Protein AF-A0A7Y8GY19-F1 (afdb_monomer_lite)

pLDDT: mean 84.12, std 18.92, range [30.75, 98.56]

Secondary structure (DSSP, 8-state):
---TT----GGGEEEEE-TT-EEEEEEEE---TT-EEEESSEEEEEEEEEEEEEE-TT-EEEEEEEEEEEEEEESSEEEES-TT-EEEEEEEEE-TT-EEEEEEEEE-TT-EEE-TT-EEEEEEEE-S--TTHHHHHHHHHHHHHHGGGS----

Sequence (154 aa):
MTDNSNHIVPEKTTLYVAQNVELSGMVDSSCEADERAVVLGSFSGDIAWSGIVQIPSGGMLILKDKLACRELILGGKIISGSSTAVITTNLLRMGPAAQISAGSIHVPPGGLEQARGSIINARLHMNDEDPFERFAEKERESRGNLNLYKGVPF

Structure (mmCIF, N/CA/C/O backbone):
data_AF-A0A7Y8GY19-F1
#
_entry.id   AF-A0A7Y8GY19-F1
#
loop_
_atom_site.group_PDB
_atom_site.id
_atom_site.type_symbol
_atom_site.label_atom_id
_atom_site.label_alt_id
_atom_site.label_comp_id
_atom_site.label_asym_id
_atom_site.label_entity_id
_atom_site.label_seq_id
_atom_site.pdbx_PDB_ins_code
_atom_site.Cartn_x
_atom_site.Cartn_y
_atom_site.Cartn_z
_atom_site.occupancy
_atom_site.B_iso_or_equiv
_atom_site.auth_seq_id
_atom_site.auth_comp_id
_atom_site.auth_asym_id
_atom_site.auth_atom_id
_atom_site.pdbx_PDB_model_num
ATOM 1 N N . MET A 1 1 ? 19.679 13.238 12.409 1.00 33.16 1 MET A N 1
ATOM 2 C CA . MET A 1 1 ? 19.624 13.051 10.946 1.00 33.16 1 MET A CA 1
ATOM 3 C C . MET A 1 1 ? 18.186 13.340 10.557 1.00 33.16 1 MET A C 1
ATOM 5 O O . MET A 1 1 ? 17.306 12.655 11.055 1.00 33.16 1 MET A O 1
ATOM 9 N N . THR A 1 2 ? 17.933 14.459 9.886 1.00 30.75 2 THR A N 1
ATOM 10 C CA . THR A 1 2 ? 16.583 14.945 9.568 1.00 30.75 2 THR A CA 1
ATOM 11 C C . THR A 1 2 ? 15.881 13.972 8.620 1.00 30.75 2 THR A C 1
ATOM 13 O O . THR A 1 2 ? 16.429 13.588 7.591 1.00 30.75 2 THR A O 1
ATOM 16 N N . ASP A 1 3 ? 14.703 13.517 9.039 1.00 38.19 3 ASP A N 1
ATOM 17 C CA . ASP A 1 3 ? 13.876 12.504 8.389 1.00 38.19 3 ASP A CA 1
ATOM 18 C C . ASP A 1 3 ? 13.196 13.087 7.139 1.00 38.19 3 ASP A C 1
ATOM 20 O O . ASP A 1 3 ? 12.081 13.599 7.193 1.00 38.19 3 ASP A O 1
ATOM 24 N N . ASN A 1 4 ? 13.885 13.042 5.998 1.00 38.66 4 ASN A N 1
ATOM 25 C CA . ASN A 1 4 ? 13.356 13.533 4.721 1.00 38.66 4 ASN A CA 1
ATOM 26 C C . ASN A 1 4 ? 12.304 12.587 4.089 1.00 38.66 4 ASN A C 1
ATOM 28 O O . ASN A 1 4 ? 11.959 12.761 2.922 1.00 38.66 4 ASN A O 1
ATOM 32 N N . SER A 1 5 ? 11.784 11.588 4.817 1.00 45.53 5 SER A N 1
ATOM 33 C CA . SER A 1 5 ? 10.875 10.568 4.264 1.00 45.53 5 SER A CA 1
ATOM 34 C C . SER A 1 5 ? 9.372 10.850 4.445 1.00 45.53 5 SER A C 1
ATOM 36 O O . SER A 1 5 ? 8.548 10.098 3.931 1.00 45.53 5 SER A O 1
ATOM 38 N N . ASN A 1 6 ? 8.987 11.959 5.096 1.00 52.50 6 ASN A N 1
ATOM 39 C CA . ASN A 1 6 ? 7.586 12.242 5.462 1.00 52.50 6 ASN A CA 1
ATOM 40 C C . ASN A 1 6 ? 6.949 13.484 4.812 1.00 52.50 6 ASN A C 1
ATOM 42 O O . ASN A 1 6 ? 5.851 13.886 5.199 1.00 52.50 6 ASN A O 1
ATOM 46 N N . HIS A 1 7 ? 7.577 14.092 3.806 1.00 60.09 7 HIS A N 1
ATOM 47 C CA . HIS A 1 7 ? 6.968 15.234 3.124 1.00 60.09 7 HIS A CA 1
ATOM 48 C C . HIS A 1 7 ? 5.971 14.753 2.063 1.00 60.09 7 HIS A C 1
ATOM 50 O O . HIS A 1 7 ? 6.357 14.209 1.030 1.00 60.09 7 HIS A O 1
ATOM 56 N N . ILE A 1 8 ? 4.676 14.945 2.328 1.00 65.12 8 ILE A N 1
ATOM 57 C CA . ILE A 1 8 ? 3.643 14.937 1.283 1.00 65.12 8 ILE A CA 1
ATOM 58 C C . ILE A 1 8 ? 4.059 15.997 0.258 1.00 65.12 8 ILE A C 1
ATOM 60 O O . ILE A 1 8 ? 4.338 17.128 0.649 1.00 65.12 8 ILE A O 1
ATOM 64 N N . VAL A 1 9 ? 4.131 15.625 -1.021 1.00 72.50 9 VAL A N 1
ATOM 65 C CA . VAL A 1 9 ? 4.473 16.531 -2.130 1.00 72.50 9 VAL A CA 1
ATOM 66 C C . VAL A 1 9 ? 3.175 16.845 -2.872 1.00 72.50 9 VAL A C 1
ATOM 68 O O . VAL A 1 9 ? 2.751 16.017 -3.686 1.00 72.50 9 VAL A O 1
ATOM 71 N N . PRO A 1 10 ? 2.485 17.961 -2.566 1.00 74.38 10 PRO A N 1
ATOM 72 C CA . PRO A 1 10 ? 1.136 18.211 -3.071 1.00 74.38 10 PRO A CA 1
ATOM 73 C C . PRO A 1 10 ? 1.052 18.175 -4.599 1.00 74.38 10 PRO A C 1
ATOM 75 O O . PRO A 1 10 ? 0.104 17.623 -5.144 1.00 74.38 10 PRO A O 1
ATOM 78 N N . GLU A 1 11 ? 2.078 18.669 -5.292 1.00 77.94 11 GLU A N 1
ATOM 79 C CA . GLU A 1 11 ? 2.124 18.761 -6.756 1.00 77.94 11 GLU A CA 1
ATOM 80 C C . GLU A 1 11 ? 2.200 17.394 -7.448 1.00 77.94 11 GLU A C 1
ATOM 82 O O . GLU A 1 11 ? 1.900 17.291 -8.632 1.00 77.94 11 GLU A O 1
ATOM 87 N N . LYS A 1 12 ? 2.603 16.349 -6.716 1.00 79.69 12 LYS A N 1
ATOM 88 C CA . LYS A 1 12 ? 2.691 14.966 -7.208 1.00 79.69 12 LYS A CA 1
ATOM 89 C C . LYS A 1 12 ? 1.646 14.055 -6.575 1.00 79.69 12 LYS A C 1
ATOM 91 O O . LYS A 1 12 ? 1.709 12.846 -6.763 1.00 79.69 12 LYS A O 1
ATOM 96 N N . THR A 1 13 ? 0.731 14.595 -5.771 1.00 83.75 13 THR A N 1
ATOM 97 C CA . THR A 1 13 ? -0.241 13.797 -5.017 1.00 83.75 13 THR A CA 1
ATOM 98 C C . THR A 1 13 ? -1.604 13.839 -5.696 1.00 83.75 13 THR A C 1
ATOM 100 O O . THR A 1 13 ? -2.454 14.664 -5.372 1.00 83.75 13 THR A O 1
ATOM 103 N N . THR A 1 14 ? -1.811 12.923 -6.638 1.00 86.06 14 THR A N 1
ATOM 104 C CA . THR A 1 14 ? -3.042 12.829 -7.436 1.00 86.06 14 THR A CA 1
ATOM 105 C C . THR A 1 14 ? -4.215 12.266 -6.625 1.00 86.06 14 THR A C 1
ATOM 107 O O . THR A 1 14 ? -5.362 12.655 -6.837 1.00 86.06 14 THR A O 1
ATOM 110 N N . LEU A 1 15 ? -3.941 11.393 -5.647 1.00 89.25 15 LEU A N 1
ATOM 111 C CA . LEU A 1 15 ? -4.928 10.917 -4.675 1.00 89.25 15 LEU A CA 1
ATOM 112 C C . LEU A 1 15 ? -4.485 11.279 -3.257 1.00 89.25 15 LEU A C 1
ATOM 114 O O . LEU A 1 15 ? -3.414 10.868 -2.816 1.00 89.25 15 LEU A O 1
ATOM 118 N N . TYR A 1 16 ? -5.336 11.998 -2.526 1.00 92.56 16 TYR A N 1
ATOM 119 C CA . TYR A 1 16 ? -5.092 12.373 -1.135 1.00 92.56 16 TYR A CA 1
ATOM 120 C C . TYR A 1 16 ? -6.302 12.050 -0.255 1.00 92.56 16 TYR A C 1
ATOM 122 O O . TYR A 1 16 ? -7.334 12.717 -0.327 1.00 92.56 16 TYR A O 1
ATOM 130 N N . VAL A 1 17 ? -6.174 11.038 0.606 1.00 93.44 17 VAL A N 1
ATOM 131 C CA . VAL A 1 17 ? -7.173 10.718 1.634 1.00 93.44 17 VAL A CA 1
ATOM 132 C C . VAL A 1 17 ? -6.782 11.437 2.916 1.00 93.44 17 VAL A C 1
ATOM 134 O O . VAL A 1 17 ? -5.876 11.002 3.630 1.00 93.44 17 VAL A O 1
ATOM 137 N N . ALA A 1 18 ? -7.436 12.564 3.183 1.00 91.44 18 ALA A N 1
ATOM 138 C CA . ALA A 1 18 ? -7.119 13.414 4.324 1.00 91.44 18 ALA A CA 1
ATOM 139 C C . ALA A 1 18 ? -7.391 12.724 5.672 1.00 91.44 18 ALA A C 1
ATOM 141 O O . ALA A 1 18 ? -8.129 11.743 5.767 1.00 91.44 18 ALA A O 1
ATOM 142 N N . GLN A 1 19 ? -6.807 13.266 6.739 1.00 91.06 19 GLN A N 1
ATOM 143 C CA . GLN A 1 19 ? -7.081 12.804 8.097 1.00 91.06 19 GLN A CA 1
ATOM 144 C C . GLN A 1 19 ? -8.582 12.901 8.411 1.00 91.06 19 GLN A C 1
ATOM 146 O O . GLN A 1 19 ? -9.240 13.864 8.022 1.00 91.06 19 GLN A O 1
ATOM 151 N N . ASN A 1 20 ? -9.112 11.915 9.139 1.00 91.81 20 ASN A N 1
ATOM 152 C CA . ASN A 1 20 ? -10.538 11.793 9.480 1.00 91.81 20 ASN A CA 1
ATOM 153 C C . ASN A 1 20 ? -11.478 11.623 8.272 1.00 91.81 20 ASN A C 1
ATOM 155 O O . ASN A 1 20 ? -12.693 11.712 8.432 1.00 91.81 20 ASN A O 1
ATOM 159 N N . VAL A 1 21 ? -10.937 11.374 7.076 1.00 95.25 21 VAL A N 1
ATOM 160 C CA . VAL A 1 21 ? -11.722 10.967 5.911 1.00 95.25 21 VAL A CA 1
ATOM 161 C C . VAL A 1 21 ? -11.665 9.453 5.785 1.00 95.25 21 VAL A C 1
ATOM 163 O O . VAL A 1 21 ? -10.599 8.845 5.900 1.00 95.25 21 VAL A O 1
ATOM 166 N N . GLU A 1 22 ? -12.822 8.864 5.509 1.00 95.69 22 GLU A N 1
ATOM 167 C CA . GLU A 1 22 ? -12.954 7.458 5.155 1.00 95.69 22 GLU A CA 1
ATOM 168 C C . GLU A 1 22 ? -13.406 7.354 3.701 1.00 95.69 22 GLU A C 1
ATOM 170 O O . GLU A 1 22 ? -14.448 7.887 3.320 1.00 95.69 22 GLU A O 1
ATOM 175 N N . LEU A 1 23 ? -12.611 6.675 2.878 1.00 94.75 23 LEU A N 1
ATOM 176 C CA . LEU A 1 23 ? -12.967 6.346 1.502 1.00 94.75 23 LEU A CA 1
ATOM 177 C C . LEU A 1 23 ? -13.075 4.836 1.347 1.00 94.75 23 LEU A C 1
ATOM 179 O O . LEU A 1 23 ? -12.351 4.074 1.988 1.00 94.75 23 LEU A O 1
ATOM 183 N N . SER A 1 24 ? -13.960 4.392 0.460 1.00 96.19 24 SER A N 1
ATOM 184 C CA . SER A 1 24 ? -14.044 2.985 0.089 1.00 96.19 24 SER A CA 1
ATOM 185 C C . SER A 1 24 ? -14.279 2.820 -1.403 1.00 96.19 24 SER A C 1
ATOM 187 O O . SER A 1 24 ? -14.928 3.658 -2.026 1.00 96.19 24 SER A O 1
ATOM 189 N N . GLY A 1 25 ? -13.734 1.752 -1.983 1.00 94.75 25 GLY A N 1
ATOM 190 C CA . GLY A 1 25 ? -13.879 1.482 -3.411 1.00 94.75 25 GLY A CA 1
ATOM 191 C C . GLY A 1 25 ? -12.676 0.770 -4.008 1.00 94.75 25 GLY A C 1
ATOM 192 O O . GLY A 1 25 ? -12.001 -0.001 -3.334 1.00 94.75 25 GLY A O 1
ATOM 193 N N . MET A 1 26 ? -12.434 1.023 -5.288 1.00 94.06 26 MET A N 1
ATOM 194 C CA . MET A 1 26 ? -11.276 0.531 -6.022 1.00 94.06 26 MET A CA 1
ATOM 195 C C . MET A 1 26 ? -10.584 1.723 -6.670 1.00 94.06 26 MET A C 1
ATOM 197 O O . MET A 1 26 ? -11.250 2.578 -7.254 1.00 94.06 26 MET A O 1
ATOM 201 N N . VAL A 1 27 ? -9.261 1.772 -6.565 1.00 92.50 27 VAL A N 1
ATOM 202 C CA . VAL A 1 27 ? -8.432 2.737 -7.288 1.00 92.50 27 VAL A CA 1
ATOM 203 C C . VAL A 1 27 ? -7.620 1.973 -8.321 1.00 92.50 27 VAL A C 1
ATOM 205 O O . VAL A 1 27 ? -6.905 1.040 -7.967 1.00 92.50 27 VAL A O 1
ATOM 208 N N . ASP A 1 28 ? -7.725 2.378 -9.581 1.00 90.75 28 ASP A N 1
ATOM 209 C CA . ASP A 1 28 ? -6.885 1.895 -10.676 1.00 90.75 28 ASP A CA 1
ATOM 210 C C . ASP A 1 28 ? -6.366 3.108 -11.450 1.00 90.75 28 ASP A C 1
ATOM 212 O O . ASP A 1 28 ? -7.144 3.849 -12.056 1.00 90.75 28 ASP A O 1
ATOM 216 N N . SER A 1 29 ? -5.060 3.354 -11.366 1.00 85.50 29 SER A N 1
ATOM 217 C CA . SER A 1 29 ? -4.404 4.473 -12.034 1.00 85.50 29 SER A CA 1
ATOM 218 C C . SER A 1 29 ? -3.081 4.049 -12.656 1.00 85.50 29 SER A C 1
ATOM 220 O O . SER A 1 29 ? -2.253 3.371 -12.042 1.00 85.50 29 SER A O 1
ATOM 222 N N . SER A 1 30 ? -2.880 4.491 -13.896 1.00 84.50 30 SER A N 1
ATOM 223 C CA . SER A 1 30 ? -1.614 4.405 -14.621 1.00 84.50 30 SER A CA 1
ATOM 224 C C . SER A 1 30 ? -1.020 5.812 -14.686 1.00 84.50 30 SER A C 1
ATOM 226 O O . SER A 1 30 ? -1.302 6.566 -15.612 1.00 84.50 30 SER A O 1
ATOM 228 N N . CYS A 1 31 ? -0.287 6.171 -13.641 1.00 82.12 31 CYS A N 1
ATOM 229 C CA . CYS A 1 31 ? 0.338 7.467 -13.402 1.00 82.12 31 CYS A CA 1
ATOM 230 C C . CYS A 1 31 ? 1.858 7.410 -13.605 1.00 82.12 31 CYS A C 1
ATOM 232 O O . CYS A 1 31 ? 2.423 6.327 -13.784 1.00 82.12 31 CYS A O 1
ATOM 234 N N . GLU A 1 32 ? 2.535 8.558 -13.537 1.00 85.12 32 GLU A N 1
ATOM 235 C CA . GLU A 1 32 ? 4.000 8.571 -13.563 1.00 85.12 32 GLU A CA 1
ATOM 236 C C . GLU A 1 32 ? 4.603 7.881 -12.325 1.00 85.12 32 GLU A C 1
ATOM 238 O O . GLU A 1 32 ? 3.983 7.777 -11.263 1.00 85.12 32 GLU A O 1
ATOM 243 N N . ALA A 1 33 ? 5.839 7.393 -12.459 1.00 84.12 33 ALA A N 1
ATOM 244 C CA . ALA A 1 33 ? 6.501 6.587 -11.433 1.00 84.12 33 ALA A CA 1
ATOM 245 C C . ALA A 1 33 ? 6.675 7.306 -10.080 1.00 84.12 33 ALA A C 1
ATOM 247 O O . ALA A 1 33 ? 6.772 6.643 -9.049 1.00 84.12 33 ALA A O 1
ATOM 248 N N . ASP A 1 34 ? 6.737 8.638 -10.078 1.00 85.12 34 ASP A N 1
ATOM 249 C CA . ASP A 1 34 ? 6.908 9.478 -8.892 1.00 85.12 34 ASP A CA 1
ATOM 250 C C . ASP A 1 34 ? 5.609 10.157 -8.419 1.00 85.12 34 ASP A C 1
ATOM 252 O O . ASP A 1 34 ? 5.630 10.858 -7.398 1.00 85.12 34 ASP A O 1
ATOM 256 N N . GLU A 1 35 ? 4.487 9.924 -9.111 1.00 90.56 35 GLU A N 1
ATOM 257 C CA . GLU A 1 35 ? 3.154 10.320 -8.655 1.00 90.56 35 GLU A CA 1
ATOM 258 C C . GLU A 1 35 ? 2.700 9.474 -7.465 1.00 90.56 35 GLU A C 1
ATOM 260 O O . GLU A 1 35 ? 2.963 8.271 -7.360 1.00 90.56 35 GLU A O 1
ATOM 265 N N . ARG A 1 36 ? 1.974 10.118 -6.552 1.00 92.75 36 ARG A N 1
ATOM 266 C CA . ARG A 1 36 ? 1.668 9.600 -5.224 1.00 92.75 36 ARG A CA 1
ATOM 267 C C . ARG A 1 36 ? 0.170 9.465 -4.990 1.00 92.75 36 ARG A C 1
ATOM 269 O O . ARG A 1 36 ? -0.598 10.403 -5.205 1.00 92.75 36 ARG A O 1
ATOM 276 N N . ALA A 1 37 ? -0.209 8.326 -4.426 1.00 94.69 37 ALA A N 1
ATOM 277 C CA . ALA A 1 37 ? -1.443 8.157 -3.677 1.00 94.69 37 ALA A CA 1
ATOM 278 C C . ALA A 1 37 ? -1.116 8.180 -2.179 1.00 94.69 37 ALA A C 1
ATOM 280 O O . ALA A 1 37 ? -0.371 7.332 -1.692 1.00 94.69 37 ALA A O 1
ATOM 281 N N . VAL A 1 38 ? -1.658 9.148 -1.440 1.00 95.75 38 VAL A N 1
ATOM 282 C CA . VAL A 1 38 ? -1.402 9.327 -0.006 1.00 95.75 38 VAL A CA 1
ATOM 283 C C . VAL A 1 38 ? -2.660 9.016 0.799 1.00 95.75 38 VAL A C 1
ATOM 285 O O . VAL A 1 38 ? -3.713 9.612 0.572 1.00 95.75 38 VAL A O 1
ATOM 288 N N . VAL A 1 39 ? -2.538 8.130 1.790 1.00 96.44 39 VAL A N 1
ATOM 289 C CA . VAL A 1 39 ? -3.627 7.754 2.704 1.00 96.44 39 VAL A CA 1
ATOM 290 C C . VAL A 1 39 ? -3.278 8.166 4.134 1.00 96.44 39 VAL A C 1
ATOM 292 O O . VAL A 1 39 ? -2.588 7.436 4.840 1.00 96.44 39 VAL A O 1
ATOM 295 N N . LEU A 1 40 ? -3.736 9.348 4.557 1.00 94.25 40 LEU A N 1
ATOM 296 C CA . LEU A 1 40 ? -3.566 9.865 5.924 1.00 94.25 40 LEU A CA 1
ATOM 297 C C . LEU A 1 40 ? -4.771 9.547 6.829 1.00 94.25 40 LEU A C 1
ATOM 299 O O . LEU A 1 40 ? -4.613 9.441 8.042 1.00 94.25 40 LEU A O 1
ATOM 303 N N . GLY A 1 41 ? -5.965 9.413 6.244 1.00 94.88 41 GLY A N 1
ATOM 304 C CA . GLY A 1 41 ? -7.166 8.885 6.898 1.00 94.88 41 GLY A CA 1
ATOM 305 C C . GLY A 1 41 ? -7.288 7.367 6.751 1.00 94.88 41 GLY A C 1
ATOM 306 O O . GLY A 1 41 ? -6.303 6.638 6.887 1.00 94.88 41 GLY A O 1
ATOM 307 N N . SER A 1 42 ? -8.494 6.898 6.430 1.00 97.12 42 SER A N 1
ATOM 308 C CA . SER A 1 42 ? -8.785 5.480 6.201 1.00 97.12 42 SER A CA 1
ATOM 309 C C . SER A 1 42 ? -9.229 5.235 4.760 1.00 97.12 42 SER A C 1
ATOM 311 O O . SER A 1 42 ? -10.128 5.904 4.253 1.00 97.12 42 SER A O 1
ATOM 313 N N . PHE A 1 43 ? -8.649 4.233 4.105 1.00 97.94 43 PHE A N 1
ATOM 314 C CA . PHE A 1 43 ? -9.121 3.734 2.813 1.00 97.94 43 PHE A CA 1
ATOM 315 C C . PHE A 1 43 ? -9.489 2.255 2.933 1.00 97.94 43 PHE A C 1
ATOM 317 O O . PHE A 1 43 ? -8.695 1.472 3.446 1.00 97.94 43 PHE A O 1
ATOM 324 N N . SER A 1 44 ? -10.667 1.851 2.455 1.00 97.88 44 SER A N 1
ATOM 325 C CA . SER A 1 44 ? -11.097 0.448 2.422 1.00 97.88 44 SER A CA 1
ATOM 326 C C . SER A 1 44 ? -11.358 -0.030 1.000 1.00 97.88 44 SER A C 1
ATOM 328 O O . SER A 1 44 ? -12.318 0.389 0.351 1.00 97.88 44 SER A O 1
ATOM 330 N N . GLY A 1 45 ? -10.526 -0.940 0.504 1.00 96.81 45 GLY A N 1
ATOM 331 C CA . GLY A 1 45 ? -10.594 -1.319 -0.897 1.00 96.81 45 GLY A CA 1
ATOM 332 C C . GLY A 1 45 ? -9.319 -1.905 -1.465 1.00 96.81 45 GLY A C 1
ATOM 333 O O . GLY A 1 45 ? -8.396 -2.247 -0.727 1.00 96.81 45 GLY A O 1
ATOM 334 N N . ASP A 1 46 ? -9.297 -1.961 -2.792 1.00 96.00 46 ASP A N 1
ATOM 335 C CA . ASP A 1 46 ? -8.146 -2.377 -3.588 1.00 96.00 46 ASP A CA 1
ATOM 336 C C . ASP A 1 46 ? -7.502 -1.173 -4.268 1.00 96.00 46 ASP A C 1
ATOM 338 O O . ASP A 1 46 ? -8.176 -0.198 -4.620 1.00 96.00 46 ASP A O 1
ATOM 342 N N . ILE A 1 47 ? -6.188 -1.251 -4.457 1.00 95.00 47 ILE A N 1
ATOM 343 C CA . ILE A 1 47 ? -5.395 -0.186 -5.068 1.00 95.00 47 ILE A CA 1
ATOM 344 C C . ILE A 1 47 ? -4.457 -0.805 -6.105 1.00 95.00 47 ILE A C 1
ATOM 346 O O . ILE A 1 47 ? -3.621 -1.644 -5.779 1.00 95.00 47 ILE A O 1
ATOM 350 N N . ALA A 1 48 ? -4.562 -0.350 -7.347 1.00 93.12 48 ALA A N 1
ATOM 351 C CA . ALA A 1 48 ? -3.575 -0.533 -8.399 1.00 93.12 48 ALA A CA 1
ATOM 352 C C . ALA A 1 48 ? -3.055 0.852 -8.809 1.00 93.12 48 ALA A C 1
ATOM 354 O O . ALA A 1 48 ? -3.808 1.687 -9.307 1.00 93.12 48 ALA A O 1
ATOM 355 N N . TRP A 1 49 ? -1.778 1.120 -8.545 1.00 92.62 49 TRP A N 1
ATOM 356 C CA . TRP A 1 49 ? -1.176 2.442 -8.704 1.00 92.62 49 TRP A CA 1
ATOM 357 C C . TRP A 1 49 ? 0.251 2.324 -9.241 1.00 92.62 49 TRP A C 1
ATOM 359 O O . TRP A 1 49 ? 1.140 1.902 -8.513 1.00 92.62 49 TRP A O 1
ATOM 369 N N . SER A 1 50 ? 0.517 2.689 -10.496 1.00 90.12 50 SER A N 1
ATOM 370 C CA . SER A 1 50 ? 1.849 2.477 -11.110 1.00 90.12 50 SER A CA 1
ATOM 371 C C . SER A 1 50 ? 2.997 3.310 -10.512 1.00 90.12 50 SER A C 1
ATOM 373 O O . SER A 1 50 ? 4.165 3.033 -10.802 1.00 90.12 50 SER A O 1
ATOM 375 N N . GLY A 1 51 ? 2.683 4.303 -9.676 1.00 92.12 51 GLY A N 1
ATOM 376 C CA . GLY A 1 51 ? 3.644 5.119 -8.935 1.00 92.12 51 GLY A CA 1
ATOM 377 C C . GLY A 1 51 ? 3.812 4.682 -7.477 1.00 92.12 51 GLY A C 1
ATOM 378 O O . GLY A 1 51 ? 3.915 3.495 -7.156 1.00 92.12 51 GLY A O 1
ATOM 379 N N . ILE A 1 52 ? 3.807 5.662 -6.576 1.00 94.19 52 ILE A N 1
ATOM 380 C CA . ILE A 1 52 ? 4.068 5.486 -5.146 1.00 94.19 52 ILE A CA 1
ATOM 381 C C . ILE A 1 52 ? 2.753 5.476 -4.360 1.00 94.19 52 ILE A C 1
ATOM 383 O O . ILE A 1 52 ? 1.955 6.409 -4.452 1.00 94.19 52 ILE A O 1
ATOM 387 N N . VAL A 1 53 ? 2.555 4.472 -3.511 1.00 96.56 53 VAL A N 1
ATOM 388 C CA . VAL A 1 53 ? 1.516 4.498 -2.475 1.00 96.56 53 VAL A CA 1
ATOM 389 C C . VAL A 1 53 ? 2.175 4.815 -1.140 1.00 96.56 53 VAL A C 1
ATOM 391 O O . VAL A 1 53 ? 3.102 4.136 -0.704 1.00 96.56 53 VAL A O 1
ATOM 394 N N . GLN A 1 54 ? 1.694 5.860 -0.476 1.00 96.69 54 GLN A N 1
ATOM 395 C CA . GLN A 1 54 ? 2.212 6.316 0.803 1.00 96.69 54 GLN A CA 1
ATOM 396 C C . GLN A 1 54 ? 1.106 6.277 1.856 1.00 96.69 54 GLN A C 1
ATOM 398 O O . GLN A 1 54 ? 0.067 6.918 1.717 1.00 96.69 54 GLN A O 1
ATOM 403 N N . ILE A 1 55 ? 1.349 5.557 2.946 1.00 97.06 55 ILE A N 1
ATOM 404 C CA . ILE A 1 55 ? 0.439 5.470 4.092 1.00 97.06 55 ILE A CA 1
ATOM 405 C C . ILE A 1 55 ? 1.217 5.970 5.312 1.00 97.06 55 ILE A C 1
ATOM 407 O O . ILE A 1 55 ? 1.906 5.176 5.962 1.00 97.06 55 ILE A O 1
ATOM 411 N N . PRO A 1 56 ? 1.198 7.285 5.600 1.00 94.81 56 PRO A N 1
ATOM 412 C CA . PRO A 1 56 ? 1.928 7.863 6.724 1.00 94.81 56 PRO A CA 1
ATOM 413 C C . PRO A 1 56 ? 1.436 7.345 8.080 1.00 94.81 56 PRO A C 1
ATOM 415 O O . PRO A 1 56 ? 0.417 6.662 8.182 1.00 94.81 56 PRO A O 1
ATOM 418 N N . SER A 1 57 ? 2.149 7.711 9.148 1.00 93.50 57 SER A N 1
ATOM 419 C CA . SER A 1 57 ? 1.684 7.452 10.516 1.00 93.50 57 SER A CA 1
ATOM 420 C C . SER A 1 57 ? 0.283 8.039 10.738 1.00 93.50 57 SER A C 1
ATOM 422 O O . SER A 1 57 ? 0.003 9.162 10.323 1.00 93.50 57 SER A O 1
ATOM 424 N N . GLY A 1 58 ? -0.598 7.266 1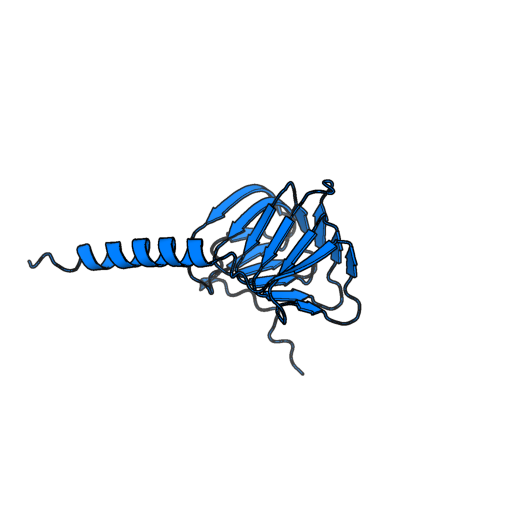1.376 1.00 90.81 58 GLY A N 1
ATOM 425 C CA . GLY A 1 58 ? -2.019 7.597 11.542 1.00 90.81 58 GLY A CA 1
ATOM 426 C C . GLY A 1 58 ? -2.918 7.147 10.384 1.00 90.81 58 GLY A C 1
ATOM 427 O O . GLY A 1 58 ? -4.109 6.955 10.611 1.00 90.81 58 GLY A O 1
ATOM 428 N N . GLY A 1 59 ? -2.353 6.897 9.199 1.00 96.31 59 GLY A N 1
ATOM 429 C CA . GLY A 1 59 ? -3.075 6.368 8.045 1.00 96.31 59 GLY A CA 1
ATOM 430 C C . GLY A 1 59 ? -3.368 4.872 8.150 1.00 96.31 59 GLY A C 1
ATOM 431 O O . GLY A 1 59 ? -2.589 4.099 8.726 1.00 96.31 59 GLY A O 1
ATOM 432 N N . MET A 1 60 ? -4.487 4.451 7.561 1.00 98.00 60 MET A N 1
ATOM 433 C CA . MET A 1 60 ? -4.918 3.057 7.550 1.00 98.00 60 MET A CA 1
ATOM 434 C C . MET A 1 60 ? -5.472 2.632 6.188 1.00 98.00 60 MET A C 1
ATOM 436 O O . MET A 1 60 ? -6.370 3.261 5.634 1.00 98.00 60 MET A O 1
ATOM 440 N N . LEU A 1 61 ? -4.979 1.502 5.687 1.00 98.19 61 LEU A N 1
ATOM 441 C CA . LEU A 1 61 ? -5.543 0.792 4.545 1.00 98.19 61 LEU A CA 1
ATOM 442 C C . LEU A 1 61 ? -6.192 -0.512 5.020 1.00 98.19 61 LEU A C 1
ATOM 444 O O . LEU A 1 61 ? -5.514 -1.400 5.537 1.00 98.19 61 LEU A O 1
ATOM 448 N N . ILE A 1 62 ? -7.501 -0.634 4.816 1.00 98.12 62 ILE A N 1
ATOM 449 C CA . ILE A 1 62 ? -8.261 -1.871 4.988 1.00 98.12 62 ILE A CA 1
ATOM 450 C C . ILE A 1 62 ? -8.313 -2.563 3.625 1.00 98.12 62 ILE A C 1
ATOM 452 O O . ILE A 1 62 ? -9.172 -2.269 2.791 1.00 98.12 62 ILE A O 1
ATOM 456 N N . LEU A 1 63 ? -7.350 -3.447 3.391 1.00 97.81 63 LEU A N 1
ATOM 457 C CA . LEU A 1 63 ? -7.146 -4.112 2.113 1.00 97.81 63 LEU A CA 1
ATOM 458 C C . LEU A 1 63 ? -8.171 -5.232 1.915 1.00 97.81 63 LEU A C 1
ATOM 460 O O . LEU A 1 63 ? -8.262 -6.133 2.756 1.00 97.81 63 LEU A O 1
ATOM 464 N N . LYS A 1 64 ? -8.912 -5.201 0.802 1.00 95.75 64 LYS A N 1
ATOM 465 C CA . LYS A 1 64 ? -9.845 -6.282 0.455 1.00 95.75 64 LYS A CA 1
ATOM 466 C C . LYS A 1 64 ? -9.087 -7.480 -0.106 1.00 95.75 64 LYS A C 1
ATOM 468 O O . LYS A 1 64 ? -8.950 -8.477 0.599 1.00 95.75 64 LYS A O 1
ATOM 473 N N . ASP A 1 65 ? -8.521 -7.328 -1.297 1.00 95.00 65 ASP A N 1
ATOM 474 C CA . ASP A 1 65 ? -7.877 -8.407 -2.040 1.00 95.00 65 ASP A CA 1
ATOM 475 C C . ASP A 1 65 ? -6.487 -8.028 -2.562 1.00 95.00 65 ASP A C 1
ATOM 477 O O . ASP A 1 65 ? -5.572 -8.852 -2.504 1.00 95.00 65 ASP A O 1
ATOM 481 N N . LYS A 1 66 ? -6.285 -6.805 -3.072 1.00 95.25 66 LYS A N 1
ATOM 482 C CA . LYS A 1 66 ? -5.046 -6.463 -3.788 1.00 95.25 66 LYS A CA 1
ATOM 483 C C . LYS A 1 66 ? -4.574 -5.025 -3.600 1.00 95.25 66 LYS A C 1
ATOM 485 O O . LYS A 1 66 ? -5.311 -4.065 -3.811 1.00 95.25 66 LYS A O 1
ATOM 490 N N . LEU A 1 67 ? -3.283 -4.895 -3.297 1.00 96.44 67 LEU A N 1
ATOM 491 C CA . LEU A 1 67 ? -2.514 -3.658 -3.408 1.00 96.44 67 LEU A CA 1
ATOM 492 C C . LEU A 1 67 ? -1.356 -3.905 -4.375 1.00 96.44 67 LEU A C 1
ATOM 494 O O . LEU A 1 67 ? -0.527 -4.773 -4.124 1.00 96.44 67 LEU A O 1
ATOM 498 N N . ALA A 1 68 ? -1.281 -3.148 -5.463 1.00 94.75 68 ALA A N 1
ATOM 499 C CA . ALA A 1 68 ? -0.152 -3.165 -6.381 1.00 94.75 68 ALA A CA 1
ATOM 500 C C . ALA A 1 68 ? 0.352 -1.744 -6.614 1.00 94.75 68 ALA A C 1
ATOM 502 O O . ALA A 1 68 ? -0.402 -0.901 -7.099 1.00 94.75 68 ALA A O 1
ATOM 503 N N . CYS A 1 69 ? 1.618 -1.492 -6.294 1.00 93.94 69 CYS A N 1
ATOM 504 C CA . CYS A 1 69 ? 2.272 -0.227 -6.600 1.00 93.94 69 CYS A CA 1
ATOM 505 C C . CYS A 1 69 ? 3.777 -0.351 -6.791 1.00 93.94 69 CYS A C 1
ATOM 507 O O . CYS A 1 69 ? 4.373 -1.290 -6.290 1.00 93.94 69 CYS A O 1
ATOM 509 N N . ARG A 1 70 ? 4.418 0.591 -7.485 1.00 92.50 70 ARG A N 1
ATOM 510 C CA . ARG A 1 70 ? 5.867 0.519 -7.723 1.00 92.50 70 ARG A CA 1
ATOM 511 C C . ARG A 1 70 ? 6.663 0.668 -6.427 1.00 92.50 70 ARG A C 1
ATOM 513 O O . ARG A 1 70 ? 7.577 -0.112 -6.177 1.00 92.50 70 ARG A O 1
ATOM 520 N N . GLU A 1 71 ? 6.310 1.654 -5.608 1.00 94.62 71 GLU A N 1
ATOM 521 C CA . GLU A 1 71 ? 6.881 1.840 -4.273 1.00 94.62 71 GLU A CA 1
ATOM 522 C C . GLU A 1 71 ? 5.761 1.967 -3.240 1.00 94.62 71 GLU A C 1
ATOM 524 O O . GLU A 1 71 ? 4.759 2.646 -3.462 1.00 94.62 71 GLU A O 1
ATOM 529 N N . LEU A 1 72 ? 5.947 1.316 -2.096 1.00 97.31 72 LEU A N 1
ATOM 530 C CA . LEU A 1 72 ? 5.069 1.380 -0.941 1.00 97.31 72 LEU A CA 1
ATOM 531 C C . LEU A 1 72 ? 5.842 1.961 0.243 1.00 97.31 72 LEU A C 1
ATOM 533 O O . LEU A 1 72 ? 6.724 1.307 0.799 1.00 97.31 72 LEU A O 1
ATOM 537 N N . ILE A 1 73 ? 5.480 3.177 0.650 1.00 97.44 73 ILE A N 1
ATOM 538 C CA . ILE A 1 73 ? 6.045 3.858 1.820 1.00 97.44 73 ILE A CA 1
ATOM 539 C C . ILE A 1 73 ? 5.033 3.776 2.960 1.00 97.44 73 ILE A C 1
ATOM 541 O O . ILE A 1 73 ? 3.984 4.422 2.928 1.00 97.44 73 ILE A O 1
ATOM 545 N N . LEU A 1 74 ? 5.343 2.992 3.987 1.00 98.00 74 LEU A N 1
ATOM 546 C CA . LEU A 1 74 ? 4.419 2.690 5.072 1.00 98.00 74 LEU A CA 1
ATOM 547 C C . LEU A 1 74 ? 4.955 3.191 6.413 1.00 98.00 74 LEU A C 1
ATOM 549 O O . LEU A 1 74 ? 5.944 2.680 6.923 1.00 98.00 74 LEU A O 1
ATOM 553 N N . GLY A 1 75 ? 4.261 4.151 7.018 1.00 96.81 75 GLY A N 1
ATOM 554 C CA . GLY A 1 75 ? 4.392 4.531 8.429 1.00 96.81 75 GLY A CA 1
ATOM 555 C C . GLY A 1 75 ? 3.161 4.180 9.274 1.00 96.81 75 GLY A C 1
ATOM 556 O O . GLY A 1 75 ? 3.269 4.111 10.496 1.00 96.81 75 GLY A O 1
ATOM 557 N N . GLY A 1 76 ? 2.007 3.970 8.632 1.00 97.00 76 GLY A N 1
ATOM 558 C CA . GLY A 1 76 ? 0.733 3.606 9.251 1.00 97.00 76 GLY A CA 1
ATOM 559 C C . GLY A 1 76 ? 0.461 2.101 9.236 1.00 97.00 76 GLY A C 1
ATOM 560 O O . GLY A 1 76 ? 1.338 1.291 9.546 1.00 97.00 76 GLY A O 1
ATOM 561 N N . LYS A 1 77 ? -0.775 1.713 8.898 1.00 98.38 77 LYS A N 1
ATOM 562 C CA . LYS A 1 77 ? -1.221 0.312 8.957 1.00 98.38 77 LYS A CA 1
ATOM 563 C C . LYS A 1 77 ? -1.856 -0.166 7.658 1.00 98.38 77 LYS A C 1
ATOM 565 O O . LYS A 1 77 ? -2.656 0.546 7.059 1.00 98.38 77 LYS A O 1
ATOM 570 N N . ILE A 1 78 ? -1.569 -1.410 7.290 1.00 98.56 78 ILE A N 1
ATOM 571 C CA . ILE A 1 78 ? -2.319 -2.174 6.291 1.00 98.56 78 ILE A CA 1
ATOM 572 C C . ILE A 1 78 ? -2.898 -3.401 6.985 1.00 98.56 78 ILE A C 1
ATOM 574 O O . ILE A 1 78 ? -2.160 -4.177 7.592 1.00 98.56 78 ILE A O 1
ATOM 578 N N . ILE A 1 79 ? -4.213 -3.577 6.912 1.00 97.94 79 ILE A N 1
ATOM 579 C CA . ILE A 1 79 ? -4.918 -4.700 7.530 1.00 97.94 79 ILE A CA 1
ATOM 580 C C . ILE A 1 79 ? -5.854 -5.301 6.491 1.00 97.94 79 ILE A C 1
ATOM 582 O O . ILE A 1 79 ? -6.646 -4.585 5.889 1.00 97.94 79 ILE A O 1
ATOM 586 N N . SER A 1 80 ? -5.800 -6.614 6.313 1.00 95.88 80 SER A N 1
ATOM 587 C CA . SER A 1 80 ? -6.790 -7.362 5.551 1.00 95.88 80 SER A CA 1
ATOM 588 C C . SER A 1 80 ? -7.499 -8.378 6.437 1.00 95.88 80 SER A C 1
ATOM 590 O O . SER A 1 80 ? -6.875 -9.038 7.269 1.00 95.88 80 SER A O 1
ATOM 592 N N . GLY A 1 81 ? -8.810 -8.516 6.232 1.00 88.19 81 GLY A N 1
ATOM 593 C CA . GLY A 1 81 ? -9.585 -9.642 6.759 1.00 88.19 81 GLY A CA 1
ATOM 594 C C . GLY A 1 81 ? -9.439 -10.917 5.919 1.00 88.19 81 GLY A C 1
ATOM 595 O O . GLY A 1 81 ? -9.909 -11.973 6.334 1.00 88.19 81 GLY A O 1
ATOM 596 N N . SER A 1 82 ? -8.799 -10.826 4.749 1.00 90.19 82 SER A N 1
ATOM 597 C CA . SER A 1 82 ? -8.602 -11.933 3.819 1.00 90.19 82 SER A CA 1
ATOM 598 C C . SER A 1 82 ? -7.200 -12.526 3.962 1.00 90.19 82 SER A C 1
ATOM 600 O O . SER A 1 82 ? -6.189 -11.831 3.847 1.00 90.19 82 SER A O 1
ATOM 602 N N . SER A 1 83 ? -7.125 -13.844 4.161 1.00 90.12 83 SER A N 1
ATOM 603 C CA . SER A 1 83 ? -5.857 -14.587 4.176 1.00 90.12 83 SER A CA 1
ATOM 604 C C . SER A 1 83 ? -5.231 -14.738 2.787 1.00 90.12 83 SER A C 1
ATOM 606 O O . SER A 1 83 ? -4.108 -15.229 2.676 1.00 90.12 83 SER A O 1
ATOM 608 N N . THR A 1 84 ? -5.938 -14.317 1.735 1.00 92.88 84 THR A N 1
ATOM 609 C CA . THR A 1 84 ? -5.466 -14.340 0.348 1.00 92.88 84 THR A CA 1
ATOM 610 C C . THR A 1 84 ? -5.136 -12.954 -0.189 1.00 92.88 84 THR A C 1
ATOM 612 O O . THR A 1 84 ? -4.772 -12.854 -1.355 1.00 92.88 84 THR A O 1
ATOM 615 N N . ALA A 1 85 ? -5.256 -11.893 0.617 1.00 95.81 85 ALA A N 1
ATOM 616 C CA . ALA A 1 85 ? -4.931 -10.551 0.154 1.00 95.81 85 ALA A CA 1
ATOM 617 C C . ALA A 1 85 ? -3.440 -10.422 -0.175 1.00 95.81 85 ALA A C 1
ATOM 619 O O . ALA A 1 85 ? -2.587 -10.801 0.636 1.00 95.81 85 ALA A O 1
ATOM 620 N N . VAL A 1 86 ? -3.140 -9.865 -1.347 1.00 96.31 86 VAL A N 1
ATOM 621 C CA . VAL A 1 86 ? -1.781 -9.769 -1.887 1.00 96.31 86 VAL A CA 1
ATOM 622 C C . VAL A 1 86 ? -1.346 -8.315 -1.978 1.00 96.31 86 VAL A C 1
ATOM 624 O O . VAL A 1 86 ? -2.031 -7.473 -2.562 1.00 96.31 86 VAL A O 1
ATOM 627 N N . ILE A 1 87 ? -0.166 -8.036 -1.438 1.00 97.00 87 ILE A N 1
ATOM 628 C CA . ILE A 1 87 ? 0.556 -6.785 -1.656 1.00 97.00 87 ILE A CA 1
ATOM 629 C C . ILE A 1 87 ? 1.685 -7.069 -2.643 1.00 97.00 87 ILE A C 1
ATOM 631 O O . ILE A 1 87 ? 2.485 -7.974 -2.423 1.00 97.00 87 ILE A O 1
ATOM 635 N N . THR A 1 88 ? 1.774 -6.299 -3.717 1.00 95.50 88 THR A N 1
ATOM 636 C CA . THR A 1 88 ? 2.823 -6.410 -4.733 1.00 95.50 88 THR A CA 1
ATOM 637 C C . THR A 1 88 ? 3.502 -5.059 -4.893 1.00 95.50 88 THR A C 1
ATOM 639 O O . THR A 1 88 ? 2.829 -4.072 -5.185 1.00 95.50 88 THR A O 1
ATOM 642 N N . THR A 1 89 ? 4.817 -4.997 -4.685 1.00 94.62 89 THR A N 1
ATOM 643 C CA . THR A 1 89 ? 5.589 -3.756 -4.844 1.00 94.62 89 THR A CA 1
ATOM 644 C C . THR A 1 89 ? 7.045 -4.015 -5.199 1.00 94.62 89 THR A C 1
ATOM 646 O O . THR A 1 89 ? 7.588 -5.039 -4.801 1.00 94.62 89 THR A O 1
ATOM 649 N N . ASN A 1 90 ? 7.699 -3.100 -5.920 1.00 93.44 90 ASN A N 1
ATOM 650 C CA . ASN A 1 90 ? 9.138 -3.227 -6.197 1.00 93.44 90 ASN A CA 1
ATOM 651 C C . ASN A 1 90 ? 9.980 -2.779 -5.005 1.00 93.44 90 ASN A C 1
ATOM 653 O O . ASN A 1 90 ? 11.084 -3.279 -4.796 1.00 93.44 90 ASN A O 1
ATOM 657 N N . LEU A 1 91 ? 9.444 -1.859 -4.206 1.00 94.06 91 LEU A N 1
ATOM 658 C CA . LEU A 1 91 ? 10.068 -1.418 -2.971 1.00 94.06 91 LEU A CA 1
ATOM 659 C C . LEU A 1 91 ? 9.018 -1.248 -1.876 1.00 94.06 91 LEU A C 1
ATOM 661 O O . LEU A 1 91 ? 8.050 -0.507 -2.032 1.00 94.06 91 LEU A O 1
ATOM 665 N N . LEU A 1 92 ? 9.214 -1.927 -0.753 1.00 97.44 92 LEU A N 1
ATOM 666 C CA . LEU A 1 92 ? 8.467 -1.743 0.483 1.00 97.44 92 LEU A CA 1
ATOM 667 C C . LEU A 1 92 ? 9.381 -1.088 1.516 1.00 97.44 92 LEU A C 1
ATOM 669 O O . LEU A 1 92 ? 10.281 -1.732 2.049 1.00 9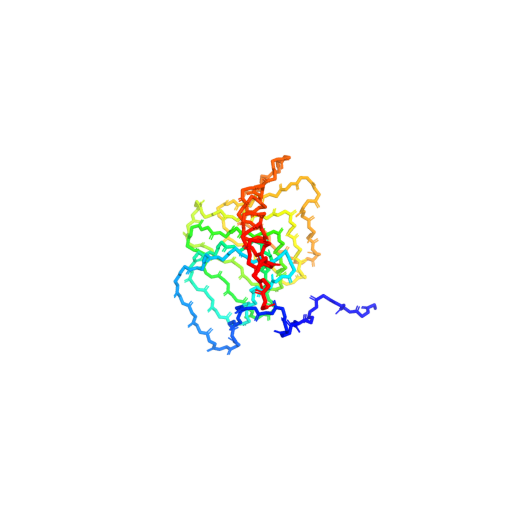7.44 92 LEU A O 1
ATOM 673 N N . ARG A 1 93 ? 9.117 0.179 1.833 1.00 97.94 93 ARG A N 1
ATOM 674 C CA . ARG A 1 93 ? 9.819 0.950 2.861 1.00 97.94 93 ARG A CA 1
ATOM 675 C C . ARG A 1 93 ? 8.923 1.108 4.082 1.00 97.94 93 ARG A C 1
ATOM 677 O O . ARG A 1 93 ? 7.920 1.816 4.034 1.00 97.94 93 ARG A O 1
ATOM 684 N N . MET A 1 94 ? 9.284 0.463 5.188 1.00 97.94 94 MET A N 1
ATOM 685 C CA . MET A 1 94 ? 8.519 0.493 6.436 1.00 97.94 94 MET A CA 1
ATOM 686 C C . MET A 1 94 ? 9.201 1.365 7.488 1.00 97.94 94 MET A C 1
ATOM 688 O O . MET A 1 94 ? 10.361 1.147 7.832 1.00 97.94 94 MET A O 1
ATOM 692 N N . GLY A 1 95 ? 8.458 2.322 8.041 1.00 96.31 95 GLY A N 1
ATOM 693 C CA . GLY A 1 95 ? 8.855 3.122 9.195 1.00 96.31 95 GLY A CA 1
ATOM 694 C C . GLY A 1 95 ? 8.693 2.367 10.526 1.00 96.31 95 GLY A C 1
ATOM 695 O O . GLY A 1 95 ? 8.024 1.337 10.575 1.00 96.31 95 GLY A O 1
ATOM 696 N N . PRO A 1 96 ? 9.256 2.869 11.641 1.00 94.81 96 PRO A N 1
ATOM 697 C CA . PRO A 1 96 ? 9.350 2.128 12.909 1.00 94.81 96 PRO A CA 1
ATOM 698 C C . PRO A 1 96 ? 8.024 1.677 13.538 1.00 94.81 96 PRO A C 1
ATOM 700 O O . PRO A 1 96 ? 8.017 0.730 14.314 1.00 94.81 96 PRO A O 1
ATOM 703 N N . ALA A 1 97 ? 6.913 2.354 13.235 1.00 94.06 97 ALA A N 1
ATOM 704 C CA . ALA A 1 97 ? 5.581 2.038 13.762 1.00 94.06 97 ALA A CA 1
ATOM 705 C C . ALA A 1 97 ? 4.673 1.321 12.744 1.00 94.06 97 ALA A C 1
ATOM 707 O O . ALA A 1 97 ? 3.506 1.060 13.038 1.00 94.06 97 ALA A O 1
ATOM 708 N N . ALA A 1 98 ? 5.200 1.013 11.556 1.00 98.00 98 ALA A N 1
ATOM 709 C CA . ALA A 1 98 ? 4.449 0.421 10.463 1.00 98.00 98 ALA A CA 1
ATOM 710 C C . ALA A 1 98 ? 3.966 -0.994 10.794 1.00 98.00 98 ALA A C 1
ATOM 712 O O . ALA A 1 98 ? 4.712 -1.799 11.360 1.00 98.00 98 ALA A O 1
ATOM 713 N N . GLN A 1 99 ? 2.737 -1.317 10.394 1.00 98.44 99 GLN A N 1
ATOM 714 C CA . GLN A 1 99 ? 2.164 -2.650 10.585 1.00 98.44 99 GLN A CA 1
ATOM 715 C C . GLN A 1 99 ? 1.497 -3.143 9.307 1.00 98.44 99 GLN A C 1
ATOM 717 O O . GLN A 1 99 ? 0.690 -2.429 8.712 1.00 98.44 99 GLN A O 1
ATOM 722 N N . ILE A 1 100 ? 1.794 -4.380 8.920 1.00 98.56 100 ILE A N 1
ATOM 723 C CA . ILE A 1 100 ? 1.095 -5.086 7.846 1.00 98.56 100 ILE A CA 1
ATOM 724 C C . ILE A 1 100 ? 0.505 -6.375 8.406 1.00 98.56 100 ILE A C 1
ATOM 726 O O . ILE A 1 100 ? 1.217 -7.165 9.022 1.00 98.56 100 ILE A O 1
ATOM 730 N N . SER A 1 101 ? -0.778 -6.605 8.145 1.00 98.19 101 SER A N 1
ATOM 731 C CA . SER A 1 101 ? -1.445 -7.894 8.310 1.00 98.19 101 SER A CA 1
ATOM 732 C C . SER A 1 101 ? -2.194 -8.225 7.022 1.00 98.19 101 SER A C 1
ATOM 734 O O . SER A 1 101 ? -3.220 -7.610 6.741 1.00 98.19 101 SER A O 1
ATOM 736 N N . ALA A 1 102 ? -1.675 -9.161 6.230 1.00 97.12 102 ALA A N 1
ATOM 737 C CA . ALA A 1 102 ? -2.213 -9.545 4.921 1.00 97.12 102 ALA A CA 1
ATOM 738 C C . ALA A 1 102 ? -1.884 -11.017 4.610 1.00 97.12 102 ALA A C 1
ATOM 740 O O . ALA A 1 102 ? -1.156 -11.665 5.360 1.00 97.12 102 ALA A O 1
ATOM 741 N N . GLY A 1 103 ? -2.403 -11.553 3.504 1.00 97.56 103 GLY A N 1
ATOM 742 C CA . GLY A 1 103 ? -2.103 -12.918 3.071 1.00 97.56 103 GLY A CA 1
ATOM 743 C C . GLY A 1 103 ? -0.646 -13.086 2.643 1.00 97.56 103 GLY A C 1
ATOM 744 O O . GLY A 1 103 ? 0.109 -13.864 3.239 1.00 97.56 103 GLY A O 1
ATOM 745 N N . SER A 1 104 ? -0.232 -12.324 1.630 1.00 96.94 104 SER A N 1
ATOM 746 C CA . SER A 1 104 ? 1.139 -12.341 1.123 1.00 96.94 104 SER A CA 1
ATOM 747 C C . SER A 1 104 ? 1.653 -10.967 0.695 1.00 96.94 104 SER A C 1
ATOM 749 O O . SER A 1 104 ? 0.894 -10.052 0.375 1.00 96.94 104 SER A O 1
ATOM 751 N N . ILE A 1 105 ? 2.977 -10.834 0.700 1.00 97.06 105 ILE A N 1
ATOM 752 C CA . ILE A 1 105 ? 3.726 -9.687 0.190 1.00 97.06 105 ILE A CA 1
ATOM 753 C C . ILE A 1 105 ? 4.709 -10.209 -0.851 1.00 97.06 105 ILE A C 1
ATOM 755 O O . ILE A 1 105 ? 5.461 -11.142 -0.575 1.00 97.06 105 ILE A O 1
ATOM 759 N N . HIS A 1 106 ? 4.672 -9.629 -2.042 1.00 95.44 106 HIS A N 1
ATOM 760 C CA . HIS A 1 106 ? 5.518 -9.966 -3.176 1.00 95.44 106 HIS A CA 1
ATOM 761 C C . HIS A 1 106 ? 6.406 -8.756 -3.470 1.00 95.44 106 HIS A C 1
ATOM 763 O O . HIS A 1 106 ? 5.893 -7.674 -3.766 1.00 95.44 106 HIS A O 1
ATOM 769 N N . VAL A 1 107 ? 7.717 -8.946 -3.347 1.00 94.44 107 VAL A N 1
ATOM 770 C CA . VAL A 1 107 ? 8.752 -7.931 -3.598 1.00 94.44 107 VAL A CA 1
ATOM 771 C C . VAL A 1 107 ? 9.948 -8.582 -4.288 1.00 94.44 107 VAL A C 1
ATOM 773 O O . VAL A 1 107 ? 10.185 -9.761 -4.056 1.00 94.44 107 VAL A O 1
ATOM 776 N N . PRO A 1 108 ? 10.753 -7.868 -5.082 1.00 93.56 108 PRO A N 1
ATOM 777 C CA . PRO A 1 108 ? 12.006 -8.418 -5.581 1.00 93.56 108 PRO A CA 1
ATOM 778 C C . PRO A 1 108 ? 13.041 -8.593 -4.457 1.00 93.56 108 PRO A C 1
ATOM 780 O O . PRO A 1 108 ? 12.919 -7.972 -3.390 1.00 93.56 108 PRO A O 1
ATOM 783 N N . PRO A 1 109 ? 14.098 -9.401 -4.663 1.00 91.25 109 PRO A N 1
ATOM 784 C CA . PRO A 1 109 ? 15.245 -9.418 -3.761 1.00 91.25 109 PRO A CA 1
ATOM 785 C C . PRO A 1 109 ? 15.812 -8.006 -3.554 1.00 91.25 109 PRO A C 1
ATOM 787 O O . PRO A 1 109 ? 16.088 -7.280 -4.504 1.00 91.25 109 PRO A O 1
ATOM 790 N N . GLY A 1 110 ? 15.963 -7.597 -2.292 1.00 91.81 110 GLY A N 1
ATOM 791 C CA . GLY A 1 110 ? 16.374 -6.233 -1.931 1.00 91.81 110 GLY A CA 1
ATOM 792 C C . GLY A 1 110 ? 15.243 -5.193 -1.918 1.00 91.81 110 GLY A C 1
ATOM 793 O O . GLY A 1 110 ? 15.459 -4.087 -1.437 1.00 91.81 110 GLY A O 1
ATOM 794 N N . GLY A 1 111 ? 14.029 -5.549 -2.346 1.00 93.69 111 GLY A N 1
ATOM 795 C CA . GLY A 1 111 ? 12.846 -4.681 -2.354 1.00 93.69 111 GLY A CA 1
ATOM 796 C C . GLY A 1 111 ? 12.154 -4.509 -0.997 1.00 93.69 111 GLY A C 1
ATOM 797 O O . GLY A 1 111 ? 11.028 -4.021 -0.952 1.00 93.69 111 GLY A O 1
ATOM 798 N N . LEU A 1 112 ? 12.777 -4.916 0.114 1.00 96.69 112 LEU A N 1
ATOM 799 C CA . LEU A 1 112 ? 12.235 -4.761 1.468 1.00 96.69 112 LEU A CA 1
ATOM 800 C C . LEU A 1 112 ? 13.200 -3.969 2.355 1.00 96.69 112 LEU A C 1
ATOM 802 O O . LEU A 1 112 ? 14.273 -4.449 2.714 1.00 96.69 112 LEU A O 1
ATOM 806 N N . GLU A 1 113 ? 12.761 -2.792 2.788 1.00 97.38 113 GLU A N 1
ATOM 807 C CA . GLU A 1 113 ? 13.444 -1.936 3.751 1.00 97.38 113 GLU A CA 1
ATOM 808 C C . GLU A 1 113 ? 12.612 -1.826 5.034 1.00 97.38 113 GLU A C 1
ATOM 810 O O . GLU A 1 113 ? 11.725 -0.979 5.167 1.00 97.38 113 GLU A O 1
ATOM 815 N N . GLN A 1 114 ? 12.893 -2.702 5.997 1.00 96.81 114 GLN A N 1
ATOM 816 C CA . GLN A 1 114 ? 12.140 -2.782 7.245 1.00 96.81 114 GLN A CA 1
ATOM 817 C C . GLN A 1 114 ? 12.859 -2.057 8.395 1.00 96.81 114 GLN A C 1
AT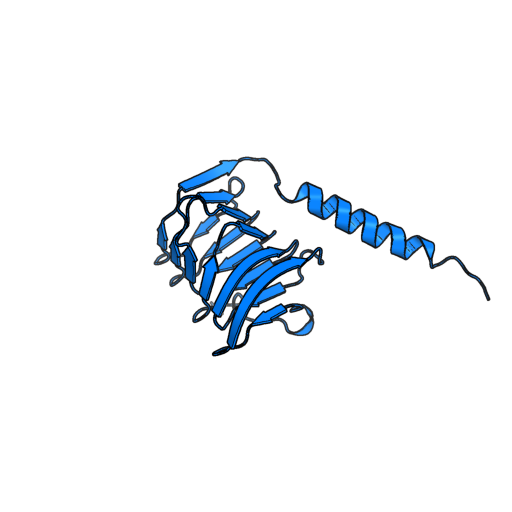OM 819 O O . GLN A 1 114 ? 13.894 -2.517 8.882 1.00 96.81 114 GLN A O 1
ATOM 824 N N . ALA A 1 115 ? 12.296 -0.951 8.894 1.00 96.44 115 ALA A N 1
ATOM 825 C CA . ALA A 1 115 ? 12.815 -0.304 10.098 1.00 96.44 115 ALA A CA 1
ATOM 826 C C . ALA A 1 115 ? 12.536 -1.132 11.365 1.00 96.44 115 ALA A C 1
ATOM 828 O O . ALA A 1 115 ? 11.506 -1.804 11.494 1.00 96.44 115 ALA A O 1
ATOM 829 N N . ARG A 1 116 ? 13.432 -1.026 12.354 1.00 95.81 116 ARG A N 1
ATOM 830 C CA . ARG A 1 116 ? 13.250 -1.629 13.684 1.00 95.81 116 ARG A CA 1
ATOM 831 C C . ARG A 1 116 ? 11.937 -1.150 14.316 1.00 95.81 116 ARG A C 1
ATOM 833 O O . ARG A 1 116 ? 11.692 0.049 14.374 1.00 95.81 116 ARG A O 1
ATOM 840 N N . GLY A 1 117 ? 11.156 -2.092 14.847 1.00 95.06 117 GLY A N 1
ATOM 841 C CA . GLY A 1 117 ? 9.870 -1.839 15.513 1.00 95.06 117 GLY A CA 1
ATOM 842 C C . GLY A 1 117 ? 8.650 -2.107 14.631 1.00 95.06 117 GLY A C 1
ATOM 843 O O . GLY A 1 117 ? 7.565 -2.354 15.153 1.00 95.06 117 GLY A O 1
ATOM 844 N N . SER A 1 118 ? 8.839 -2.132 13.313 1.00 97.19 118 SER A N 1
ATOM 845 C CA . SER A 1 118 ? 7.767 -2.432 12.372 1.00 97.19 118 SER A CA 1
ATOM 846 C C . SER A 1 118 ? 7.415 -3.923 12.356 1.00 97.19 118 SER A C 1
ATOM 848 O O . SER A 1 118 ? 8.260 -4.778 12.636 1.00 97.19 118 SER A O 1
ATOM 850 N N . ILE A 1 119 ? 6.160 -4.238 12.032 1.00 97.94 119 ILE A N 1
ATOM 851 C CA . ILE A 1 119 ? 5.606 -5.594 12.117 1.00 97.94 119 ILE A CA 1
ATOM 852 C C . ILE A 1 119 ? 5.060 -6.020 10.756 1.00 97.94 119 ILE A C 1
ATOM 854 O O . ILE A 1 119 ? 4.242 -5.319 10.160 1.00 97.94 119 ILE A O 1
ATOM 858 N N . ILE A 1 120 ? 5.463 -7.209 10.310 1.00 97.88 120 ILE A N 1
ATOM 859 C CA . ILE A 1 120 ? 4.904 -7.883 9.138 1.00 97.88 120 ILE A CA 1
ATOM 860 C C . ILE A 1 120 ? 4.272 -9.195 9.599 1.00 97.88 120 ILE A C 1
ATOM 862 O O . ILE A 1 120 ? 4.959 -10.079 10.105 1.00 97.88 120 ILE A O 1
ATOM 866 N N . ASN A 1 121 ? 2.965 -9.320 9.394 1.00 97.44 121 ASN A N 1
ATOM 867 C CA . ASN A 1 121 ? 2.205 -10.554 9.529 1.00 97.44 121 ASN A CA 1
ATOM 868 C C . ASN A 1 121 ? 1.636 -10.938 8.155 1.00 97.44 121 ASN A C 1
ATOM 870 O O . ASN A 1 121 ? 0.490 -10.627 7.834 1.00 97.44 121 ASN A O 1
ATOM 874 N N . ALA A 1 122 ? 2.483 -11.532 7.317 1.00 97.31 122 ALA A N 1
ATOM 875 C CA . ALA A 1 122 ? 2.147 -12.001 5.976 1.00 97.31 122 ALA A CA 1
ATOM 876 C C . ALA A 1 122 ? 3.195 -13.019 5.507 1.00 97.31 122 ALA A C 1
ATOM 878 O O . ALA A 1 122 ? 4.313 -13.054 6.030 1.00 97.31 122 ALA A O 1
ATOM 879 N N . ARG A 1 123 ? 2.869 -13.824 4.490 1.00 97.19 123 ARG A N 1
ATOM 880 C CA . ARG A 1 123 ? 3.886 -14.623 3.788 1.00 97.19 123 ARG A CA 1
ATOM 881 C C . ARG A 1 123 ? 4.690 -13.728 2.855 1.00 97.19 123 ARG A C 1
ATOM 883 O O . ARG A 1 123 ? 4.115 -13.051 2.010 1.00 97.19 123 ARG A O 1
ATOM 890 N N . LEU A 1 124 ? 6.009 -13.742 2.991 1.00 95.75 124 LEU A N 1
ATOM 891 C CA . LEU A 1 124 ? 6.899 -12.969 2.133 1.00 95.75 124 LEU A CA 1
ATOM 892 C C . LEU A 1 124 ? 7.391 -13.835 0.970 1.00 95.75 124 LEU A C 1
ATOM 894 O O . LEU A 1 124 ? 7.992 -14.885 1.191 1.00 95.75 124 LEU A O 1
ATOM 898 N N . HIS A 1 125 ? 7.142 -13.380 -0.252 1.00 94.50 125 HIS A N 1
ATOM 899 C CA . HIS A 1 125 ? 7.638 -13.974 -1.485 1.00 94.50 125 HIS A CA 1
ATOM 900 C C . HIS A 1 125 ? 8.629 -13.008 -2.128 1.00 94.50 125 HIS A C 1
ATOM 902 O O . HIS A 1 125 ? 8.298 -11.842 -2.341 1.00 94.50 125 HIS A O 1
ATOM 908 N N . MET A 1 126 ? 9.833 -13.507 -2.420 1.00 92.94 126 MET A N 1
ATOM 909 C CA . MET A 1 126 ? 10.850 -12.757 -3.149 1.00 92.94 126 MET A CA 1
ATOM 910 C C . MET A 1 126 ? 11.130 -13.410 -4.497 1.00 92.94 126 MET A C 1
ATOM 912 O O . MET A 1 126 ? 11.599 -14.547 -4.526 1.00 92.94 126 MET A O 1
ATOM 916 N N . ASN A 1 127 ? 10.821 -12.719 -5.593 1.00 83.44 127 ASN A N 1
ATOM 917 C CA . ASN A 1 127 ? 11.044 -13.192 -6.959 1.00 83.44 127 ASN A CA 1
ATOM 918 C C . ASN A 1 127 ? 11.608 -12.077 -7.851 1.00 83.44 127 ASN A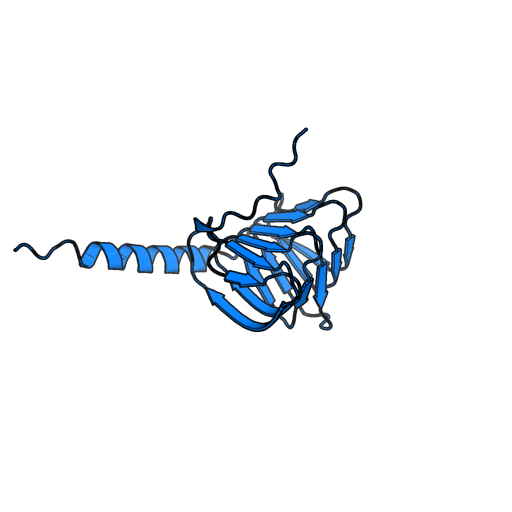 C 1
ATOM 920 O O . ASN A 1 127 ? 11.297 -10.911 -7.657 1.00 83.44 127 ASN A O 1
ATOM 924 N N . ASP A 1 128 ? 12.435 -12.440 -8.833 1.00 70.69 128 ASP A N 1
ATOM 925 C CA . ASP A 1 128 ? 13.083 -11.485 -9.752 1.00 70.69 128 ASP A CA 1
ATOM 926 C C . ASP A 1 128 ? 12.143 -10.940 -10.844 1.00 70.69 128 ASP A C 1
ATOM 928 O O . ASP A 1 128 ? 12.559 -10.151 -11.690 1.00 70.69 128 ASP A O 1
ATOM 932 N N . GLU A 1 129 ? 10.881 -11.372 -10.864 1.00 66.44 129 GLU A N 1
ATOM 933 C CA . GLU A 1 129 ? 9.887 -10.838 -11.792 1.00 66.44 129 GLU A CA 1
ATOM 934 C C . GLU A 1 129 ? 9.588 -9.383 -11.419 1.00 66.44 129 GLU A C 1
ATOM 936 O O . GLU A 1 129 ? 9.283 -9.110 -10.261 1.00 66.44 129 GLU A O 1
ATOM 941 N N . ASP A 1 130 ? 9.648 -8.457 -12.382 1.00 64.44 130 ASP A N 1
ATOM 942 C CA . ASP A 1 130 ? 9.137 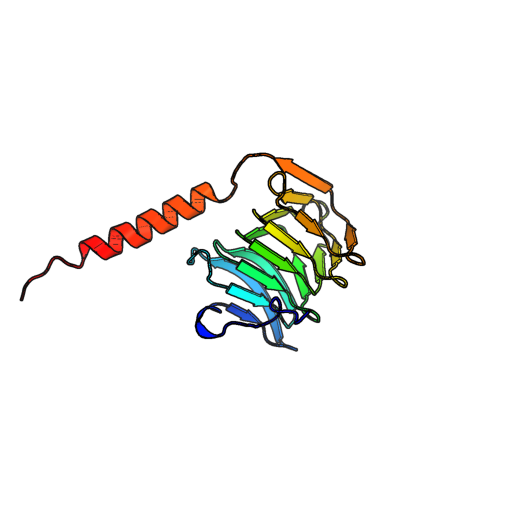-7.096 -12.197 1.00 64.44 130 ASP A CA 1
ATOM 943 C C . ASP A 1 130 ? 7.623 -7.106 -12.478 1.00 64.44 130 ASP A C 1
ATOM 945 O O . ASP A 1 130 ? 7.200 -7.106 -13.641 1.00 64.44 130 ASP A O 1
ATOM 949 N N . PRO A 1 131 ? 6.763 -7.116 -11.441 1.00 62.84 131 PRO A N 1
ATOM 950 C CA . PRO A 1 131 ? 5.317 -7.152 -11.624 1.00 62.84 131 PRO A CA 1
ATOM 951 C C . PRO A 1 131 ? 4.767 -5.898 -12.319 1.00 62.84 131 PRO A C 1
ATOM 953 O O . PRO A 1 131 ? 3.582 -5.883 -12.673 1.00 62.84 131 PRO A O 1
ATOM 956 N N . PHE A 1 132 ? 5.589 -4.859 -12.529 1.00 64.31 132 PHE A N 1
ATOM 957 C CA . PHE A 1 132 ? 5.181 -3.599 -13.139 1.00 64.31 132 PHE A CA 1
ATOM 958 C C . PHE A 1 132 ? 5.635 -3.387 -14.587 1.00 64.31 132 PHE A C 1
ATOM 960 O O . PHE A 1 132 ? 5.303 -2.343 -15.156 1.00 64.31 132 PHE A O 1
ATOM 967 N N . GLU A 1 133 ? 6.262 -4.371 -15.246 1.00 59.69 133 GLU A N 1
ATOM 968 C CA . GLU A 1 133 ? 6.556 -4.292 -16.693 1.00 59.69 133 GLU A CA 1
ATOM 969 C C . GLU A 1 133 ? 5.308 -3.944 -17.524 1.00 59.69 133 GLU A C 1
ATOM 971 O O . GLU A 1 133 ? 5.358 -3.098 -18.418 1.00 59.69 133 GLU A O 1
ATOM 976 N N . ARG A 1 134 ? 4.146 -4.505 -17.163 1.00 51.75 134 ARG A N 1
ATOM 977 C CA . ARG A 1 134 ? 2.863 -4.240 -17.844 1.00 51.75 134 ARG A CA 1
ATOM 978 C C . ARG A 1 134 ? 2.370 -2.798 -17.688 1.00 51.75 134 ARG A C 1
ATOM 980 O O . ARG A 1 134 ? 1.679 -2.285 -18.564 1.00 51.75 134 ARG A O 1
ATOM 987 N N . PHE A 1 135 ? 2.708 -2.125 -16.586 1.00 59.16 135 PHE A N 1
ATOM 988 C CA . PHE A 1 135 ? 2.377 -0.706 -16.414 1.00 59.16 135 PHE A CA 1
ATOM 989 C C . PHE A 1 135 ? 3.324 0.181 -17.229 1.00 59.16 135 PHE A C 1
ATOM 991 O O . PHE A 1 135 ? 2.882 1.186 -17.781 1.00 59.16 135 PHE A O 1
ATOM 998 N N . ALA A 1 136 ? 4.590 -0.224 -17.389 1.00 54.88 136 ALA A N 1
ATOM 999 C CA . ALA A 1 136 ? 5.543 0.474 -18.248 1.00 54.88 136 ALA A CA 1
ATOM 1000 C C . ALA A 1 136 ? 5.120 0.458 -19.731 1.00 54.88 136 ALA A C 1
ATOM 1002 O O . ALA A 1 136 ? 5.351 1.434 -20.442 1.00 54.88 136 ALA A O 1
ATOM 1003 N N . GLU A 1 137 ? 4.466 -0.607 -20.207 1.00 54.97 137 GLU A N 1
ATOM 1004 C CA . GLU A 1 137 ? 3.880 -0.655 -21.557 1.00 54.97 137 GLU A CA 1
ATOM 1005 C C . GLU A 1 137 ? 2.737 0.358 -21.723 1.00 54.97 137 GLU A C 1
ATOM 1007 O O . GLU A 1 137 ? 2.749 1.149 -22.665 1.00 54.97 137 GLU A O 1
ATOM 1012 N N . LYS A 1 138 ? 1.817 0.432 -20.756 1.00 54.50 138 LYS A N 1
ATOM 1013 C CA . LYS A 1 138 ? 0.694 1.385 -20.776 1.00 54.50 138 LYS A CA 1
ATOM 1014 C C . LYS A 1 138 ? 1.148 2.850 -20.643 1.00 54.50 138 LYS A C 1
ATOM 1016 O O . LYS A 1 138 ? 0.581 3.740 -21.285 1.00 54.50 138 LYS A O 1
ATOM 1021 N N . GLU A 1 139 ? 2.206 3.117 -19.869 1.00 54.22 139 GLU A N 1
ATOM 1022 C CA . GLU A 1 139 ? 2.887 4.423 -19.825 1.00 54.22 139 GLU A CA 1
ATOM 1023 C C . GLU A 1 139 ? 3.525 4.775 -21.184 1.00 54.22 139 GLU A C 1
ATOM 1025 O O . GLU A 1 139 ? 3.391 5.907 -21.660 1.00 54.22 139 GLU A O 1
ATOM 1030 N N . ARG A 1 140 ? 4.199 3.813 -21.836 1.00 57.59 140 ARG A N 1
ATOM 1031 C CA . ARG A 1 140 ? 4.805 3.991 -23.170 1.00 57.59 140 ARG A CA 1
ATOM 1032 C C . ARG A 1 140 ? 3.753 4.278 -24.240 1.00 57.59 140 ARG A C 1
ATOM 1034 O O . ARG A 1 140 ? 3.968 5.176 -25.050 1.00 57.59 140 ARG A O 1
ATOM 1041 N N . GLU A 1 141 ? 2.618 3.586 -24.223 1.00 57.25 141 GLU A N 1
ATOM 1042 C CA . GLU A 1 141 ? 1.491 3.837 -25.132 1.00 57.25 141 GLU A CA 1
ATOM 1043 C C . GLU A 1 141 ? 0.874 5.228 -24.913 1.00 57.25 141 GLU A C 1
ATOM 1045 O O . GLU A 1 141 ? 0.656 5.978 -25.868 1.00 57.25 141 GLU A O 1
ATOM 1050 N N . SER A 1 142 ? 0.670 5.622 -23.652 1.00 56.84 142 SER A N 1
ATOM 1051 C CA . SER A 1 142 ? 0.124 6.941 -23.298 1.00 56.84 142 SER A CA 1
ATOM 1052 C C . SER A 1 142 ? 1.055 8.086 -23.723 1.00 56.84 142 SER A C 1
ATOM 1054 O O . SER A 1 142 ? 0.601 9.097 -24.261 1.00 56.84 142 SER A O 1
ATOM 1056 N N . ARG A 1 143 ? 2.376 7.912 -23.565 1.00 54.53 143 ARG A N 1
ATOM 1057 C CA . ARG A 1 143 ? 3.394 8.870 -24.038 1.00 54.53 143 ARG A CA 1
ATOM 1058 C C . ARG A 1 143 ? 3.569 8.847 -25.561 1.00 54.53 143 ARG A C 1
ATOM 1060 O O . ARG A 1 143 ? 3.818 9.894 -26.158 1.00 54.53 143 ARG A O 1
ATOM 1067 N N . GLY A 1 144 ? 3.397 7.690 -26.202 1.00 54.12 144 GLY A N 1
ATOM 1068 C CA . GLY A 1 144 ? 3.407 7.539 -27.659 1.00 54.12 144 GLY A CA 1
ATOM 1069 C C . GLY A 1 144 ? 2.272 8.309 -28.340 1.00 54.12 144 GLY A C 1
ATOM 1070 O O . GLY A 1 144 ? 2.503 8.990 -29.339 1.00 54.12 144 GLY A O 1
ATOM 1071 N N . ASN A 1 145 ? 1.076 8.303 -27.744 1.00 50.00 145 ASN A N 1
ATOM 1072 C CA . ASN A 1 145 ? -0.079 9.049 -28.251 1.00 50.00 145 ASN A CA 1
ATOM 1073 C C . ASN A 1 145 ? 0.050 10.576 -28.105 1.00 50.00 145 ASN A C 1
ATOM 1075 O O . ASN A 1 145 ? -0.519 11.313 -28.911 1.00 50.00 145 ASN A O 1
ATOM 1079 N N . LEU A 1 146 ? 0.846 11.078 -27.152 1.00 45.59 146 LEU A N 1
ATOM 1080 C CA . LEU A 1 146 ? 1.113 12.519 -27.027 1.00 45.59 146 LEU A CA 1
ATOM 1081 C C . LEU A 1 146 ? 1.981 13.073 -28.174 1.00 45.59 146 LEU A C 1
ATOM 1083 O O . LEU A 1 146 ? 1.882 14.253 -28.510 1.00 45.59 146 LEU A O 1
ATOM 1087 N N . ASN A 1 147 ? 2.815 12.235 -28.800 1.00 45.81 147 ASN A N 1
ATOM 1088 C CA . ASN A 1 147 ? 3.663 12.642 -29.927 1.00 45.81 147 ASN A CA 1
ATOM 1089 C C . ASN A 1 147 ? 2.926 12.654 -31.277 1.00 45.81 147 ASN A C 1
ATOM 1091 O O . ASN A 1 147 ? 3.428 13.250 -32.227 1.00 45.81 147 ASN A O 1
ATOM 1095 N N . LEU A 1 148 ? 1.726 12.072 -31.365 1.00 44.78 148 LEU A N 1
ATOM 1096 C CA . LEU A 1 148 ? 0.899 12.090 -32.580 1.00 44.78 148 LEU A CA 1
ATOM 1097 C C . LEU A 1 148 ? 0.146 13.418 -32.791 1.00 44.78 148 LEU A C 1
ATOM 1099 O O . LEU A 1 148 ? -0.254 13.713 -33.913 1.00 44.78 148 LEU A O 1
ATOM 1103 N N . TYR A 1 149 ? 0.019 14.261 -31.759 1.00 44.03 149 TYR A N 1
ATOM 1104 C CA . TYR A 1 149 ? -0.662 15.565 -31.840 1.00 44.03 149 TYR A CA 1
ATOM 1105 C C . TYR A 1 149 ? 0.278 16.780 -31.950 1.00 44.03 149 TYR A C 1
ATOM 1107 O O . TYR A 1 149 ? -0.185 17.918 -31.942 1.00 44.03 149 TYR A O 1
ATOM 1115 N N . LYS A 1 150 ? 1.595 16.581 -32.110 1.00 43.81 150 LYS A N 1
ATOM 1116 C CA . LYS A 1 150 ? 2.571 17.671 -32.346 1.00 43.81 150 LYS A CA 1
ATOM 1117 C C . LYS A 1 150 ? 2.837 17.969 -33.831 1.00 43.81 150 LYS A C 1
ATOM 1119 O O . LYS A 1 150 ? 3.849 18.577 -34.164 1.00 43.81 150 LYS A O 1
ATOM 1124 N N . GLY A 1 151 ? 1.938 17.546 -34.720 1.00 40.59 151 GLY A N 1
ATOM 1125 C CA . GLY A 1 151 ? 2.131 17.597 -36.172 1.00 40.59 151 GLY A CA 1
ATOM 1126 C C . GLY A 1 151 ? 1.069 18.354 -36.970 1.00 40.59 151 GLY A C 1
ATOM 1127 O O . GLY A 1 151 ? 0.938 18.071 -38.155 1.00 4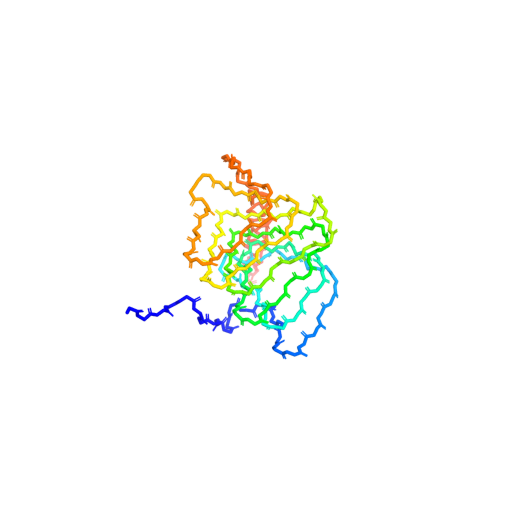0.59 151 GLY A O 1
ATOM 1128 N N . VAL A 1 152 ? 0.306 19.278 -36.373 1.00 37.16 152 VAL A N 1
ATOM 1129 C CA . VAL A 1 152 ? -0.607 20.139 -37.150 1.00 37.16 152 VAL A CA 1
ATOM 1130 C C . VAL A 1 152 ? -0.006 21.545 -37.247 1.00 37.16 152 VAL A C 1
ATOM 1132 O O . VAL A 1 152 ? -0.025 22.270 -36.251 1.00 37.16 152 VAL A O 1
ATOM 1135 N N . PRO A 1 153 ? 0.582 21.932 -38.393 1.00 39.88 153 PRO A N 1
ATOM 1136 C CA . PRO A 1 153 ? 1.006 23.307 -38.615 1.00 39.88 153 PRO A CA 1
ATOM 1137 C C . PRO A 1 153 ? -0.230 24.188 -38.856 1.00 39.88 153 PRO A C 1
ATOM 1139 O O . PRO A 1 153 ? -1.153 23.777 -39.562 1.00 39.88 153 PRO A O 1
ATOM 1142 N N . PHE A 1 154 ? -0.242 25.380 -38.254 1.00 42.94 154 PHE A N 1
ATOM 1143 C CA . PHE A 1 154 ? -1.026 26.509 -38.763 1.00 42.94 154 PHE A CA 1
ATOM 1144 C C . PHE A 1 154 ? -0.369 27.051 -40.034 1.00 42.94 154 PHE A C 1
ATOM 1146 O O . PHE A 1 154 ? 0.885 27.045 -40.081 1.00 42.94 154 PHE A O 1
#

Radius of gyration: 16.45 Å; chains: 1; bounding box: 34×41×54 Å

Organism: NCBI:txid2610898

Foldseek 3Di:
DDDPQPDDDPVQEPADADAPREEEDEAADLDDQAREHEFQHEYEEAYHEAHEYEAADNGEYAYEAEYEYAEYHFNYEYAYPDLRHEYEYQAYAYDQNYEYAYNEYEYAVVRYHYDHNYYYRYHYDHDPDDPCPVSVVVVVVVVVVVVVPPPDDD